Protein AF-A0A951X3K8-F1 (afdb_monomer_lite)

Foldseek 3Di:
DDDPPDDDDPPPCCCVVPNPVVVVVVVCVVVVVVLVVCCVVPNNVVSVVVVVVVVVVVVVVVVVVVCVVLVHDDPVSVVVD

Secondary structure (DSSP, 8-state):
--------PPP--HHHHH-HHHHHHHHHHHHHHHHHHHHHHHTHHHHHHHHHHHHHHHHHHHHHHHHHHHT-SSHHHHHH-

Structure (mmCIF, N/CA/C/O backbone):
data_AF-A0A951X3K8-F1
#
_entry.id   AF-A0A951X3K8-F1
#
loop_
_atom_site.group_PDB
_atom_site.id
_atom_site.type_symbol
_atom_site.label_atom_id
_atom_site.label_alt_id
_atom_site.label_comp_id
_atom_site.label_asym_id
_atom_site.label_entity_id
_atom_site.label_seq_id
_atom_site.pdbx_PDB_ins_code
_atom_site.Cartn_x
_atom_site.Cartn_y
_atom_site.Cartn_z
_atom_site.occupancy
_atom_site.B_iso_or_equiv
_atom_site.auth_seq_id
_atom_site.auth_comp_id
_atom_site.auth_asym_id
_atom_site.auth_atom_id
_atom_site.pdbx_PDB_model_num
ATOM 1 N N . MET A 1 1 ? 24.673 14.344 16.598 1.00 41.12 1 MET A N 1
ATOM 2 C CA . MET A 1 1 ? 24.408 13.921 15.207 1.00 41.12 1 MET A CA 1
ATOM 3 C C . MET A 1 1 ? 24.047 12.450 15.266 1.00 41.12 1 MET A C 1
ATOM 5 O O . MET A 1 1 ? 24.941 11.628 15.403 1.00 41.12 1 MET A O 1
ATOM 9 N N . SER A 1 2 ? 22.754 12.137 15.345 1.00 41.03 2 SER A N 1
ATOM 10 C CA . SER A 1 2 ? 22.297 10.752 15.484 1.00 41.03 2 SER A CA 1
ATOM 11 C C . SER A 1 2 ? 22.362 10.061 14.127 1.00 41.03 2 SER A C 1
ATOM 13 O O . SER A 1 2 ? 21.788 10.537 13.152 1.00 41.03 2 SER A O 1
ATOM 15 N N . ASP A 1 3 ? 23.114 8.971 14.099 1.00 46.97 3 ASP A N 1
ATOM 16 C CA . ASP A 1 3 ? 23.322 8.059 12.982 1.00 46.97 3 ASP A CA 1
ATOM 17 C C . ASP A 1 3 ? 21.982 7.431 12.548 1.00 46.97 3 ASP A C 1
ATOM 19 O O . ASP A 1 3 ? 21.466 6.515 13.189 1.00 46.97 3 ASP A O 1
ATOM 23 N N . ASN A 1 4 ? 21.374 7.980 11.491 1.00 54.25 4 ASN A N 1
ATOM 24 C CA . ASN A 1 4 ? 20.129 7.497 10.891 1.00 54.25 4 ASN A CA 1
ATOM 25 C C . ASN A 1 4 ? 20.428 6.327 9.941 1.00 54.25 4 ASN A C 1
ATOM 27 O O . ASN A 1 4 ? 20.300 6.451 8.722 1.00 54.25 4 ASN A O 1
ATOM 31 N N . ARG A 1 5 ? 20.868 5.190 10.489 1.00 51.53 5 ARG A N 1
ATOM 32 C CA . ARG A 1 5 ? 21.009 3.951 9.715 1.00 51.53 5 ARG A CA 1
ATOM 33 C C . ARG A 1 5 ? 19.623 3.408 9.384 1.00 51.53 5 ARG A C 1
ATOM 35 O O . ARG A 1 5 ? 19.038 2.676 10.177 1.00 51.53 5 ARG A O 1
ATOM 42 N N . GLN A 1 6 ? 19.102 3.757 8.208 1.00 51.22 6 GLN A N 1
ATOM 43 C CA . GLN A 1 6 ? 18.004 2.996 7.617 1.00 51.22 6 GLN A CA 1
ATOM 44 C C . GLN A 1 6 ? 18.479 1.544 7.450 1.00 51.22 6 GLN A C 1
ATOM 46 O O . GLN A 1 6 ? 19.533 1.324 6.846 1.00 51.22 6 GLN A O 1
ATOM 51 N N . PRO A 1 7 ? 17.772 0.550 8.013 1.00 52.34 7 PRO A N 1
ATOM 52 C CA . PRO A 1 7 ? 18.149 -0.841 7.833 1.00 52.34 7 PRO A CA 1
ATOM 53 C C . PRO A 1 7 ? 18.084 -1.176 6.343 1.00 52.34 7 PRO A C 1
ATOM 55 O O . PRO A 1 7 ? 17.059 -0.966 5.695 1.00 52.34 7 PRO A O 1
ATOM 58 N N . THR A 1 8 ? 19.185 -1.688 5.795 1.00 57.62 8 THR A N 1
ATOM 59 C CA . THR A 1 8 ? 19.209 -2.217 4.434 1.00 57.62 8 THR A CA 1
ATOM 60 C C . THR A 1 8 ? 18.328 -3.460 4.407 1.00 57.62 8 THR A C 1
ATOM 62 O O . THR A 1 8 ? 18.668 -4.503 4.970 1.00 57.62 8 THR A O 1
ATOM 65 N N . LEU A 1 9 ? 17.142 -3.332 3.813 1.00 56.03 9 LEU A N 1
ATOM 66 C CA . LEU A 1 9 ? 16.249 -4.467 3.631 1.00 56.03 9 LEU A CA 1
ATOM 67 C C . LEU A 1 9 ? 16.929 -5.498 2.710 1.00 56.03 9 LEU A C 1
ATOM 69 O O . LEU A 1 9 ? 17.623 -5.104 1.767 1.00 56.03 9 LEU A O 1
ATOM 73 N N . PRO A 1 10 ? 16.760 -6.808 2.968 1.00 64.62 10 PRO A N 1
ATOM 74 C CA . PRO A 1 10 ? 17.245 -7.842 2.064 1.00 64.62 10 PR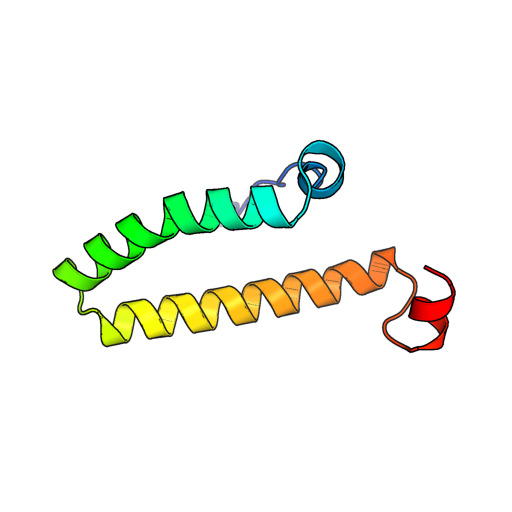O A CA 1
ATOM 75 C C . PRO A 1 10 ? 16.700 -7.636 0.641 1.00 64.62 10 PRO A C 1
ATOM 77 O O . PRO A 1 10 ? 15.599 -7.098 0.496 1.00 64.62 10 PRO A O 1
ATOM 80 N N . PRO A 1 11 ? 17.410 -8.109 -0.401 1.00 68.62 11 PRO A N 1
ATOM 81 C CA . PRO A 1 11 ? 16.911 -8.063 -1.772 1.00 68.62 11 PRO A CA 1
ATOM 82 C C . PRO A 1 11 ? 15.512 -8.687 -1.869 1.00 68.62 11 PRO A C 1
ATOM 84 O O . PRO A 1 11 ? 15.281 -9.778 -1.330 1.00 68.62 11 PRO A O 1
ATOM 87 N N . ASP A 1 12 ? 14.584 -8.013 -2.555 1.00 73.44 12 ASP A N 1
ATOM 88 C CA . ASP A 1 12 ? 13.214 -8.503 -2.734 1.00 73.44 12 ASP A CA 1
ATOM 89 C C . ASP A 1 12 ? 13.202 -9.729 -3.661 1.00 73.44 12 ASP A C 1
ATOM 91 O O . ASP A 1 12 ? 13.089 -9.642 -4.881 1.00 73.44 12 ASP A O 1
ATOM 95 N N . THR A 1 13 ? 13.340 -10.903 -3.049 1.00 82.81 13 THR A N 1
ATOM 96 C CA . THR A 1 13 ? 13.264 -12.214 -3.712 1.00 82.81 13 THR A CA 1
ATOM 97 C C . THR A 1 13 ? 11.895 -12.871 -3.532 1.00 82.81 13 THR A C 1
ATOM 99 O O . THR A 1 13 ? 11.669 -13.986 -4.008 1.00 82.81 13 THR A O 1
ATOM 102 N N . LEU A 1 14 ? 10.961 -12.207 -2.838 1.00 83.88 14 LEU A N 1
ATOM 103 C CA . LEU A 1 14 ? 9.654 -12.775 -2.502 1.00 83.88 14 LEU A CA 1
ATOM 104 C C . LEU A 1 14 ? 8.807 -12.987 -3.754 1.00 83.88 14 LEU A C 1
ATOM 106 O O . LEU A 1 14 ? 8.176 -14.035 -3.882 1.00 83.88 14 LEU A O 1
ATOM 110 N N . ASN A 1 15 ? 8.859 -12.055 -4.710 1.00 84.75 15 ASN A N 1
ATOM 111 C CA . ASN A 1 15 ? 8.137 -12.197 -5.976 1.00 84.75 15 ASN A CA 1
ATOM 112 C C . ASN A 1 15 ? 8.531 -13.484 -6.719 1.00 84.75 15 ASN A C 1
ATOM 114 O O . ASN A 1 15 ? 7.649 -14.196 -7.190 1.00 84.75 15 ASN A O 1
ATOM 118 N N . ALA A 1 16 ? 9.824 -13.824 -6.758 1.00 86.81 16 ALA A N 1
ATOM 119 C CA . ALA A 1 16 ? 10.317 -15.043 -7.403 1.00 86.81 16 ALA A CA 1
ATOM 120 C C . ALA A 1 16 ? 9.955 -16.327 -6.635 1.00 86.81 16 ALA A C 1
ATOM 122 O O . ALA A 1 16 ? 9.765 -17.377 -7.240 1.00 86.81 16 ALA A O 1
ATOM 123 N N . ARG A 1 17 ? 9.868 -16.262 -5.300 1.00 91.75 17 ARG A N 1
ATOM 124 C CA . ARG A 1 17 ? 9.654 -17.442 -4.444 1.00 91.75 17 ARG A CA 1
ATOM 125 C C . ARG A 1 17 ? 8.188 -17.805 -4.238 1.00 91.75 17 ARG A C 1
ATOM 127 O O . ARG A 1 17 ? 7.870 -18.987 -4.179 1.00 91.75 17 ARG A O 1
ATOM 134 N N . ILE A 1 18 ? 7.320 -16.810 -4.053 1.00 92.44 18 ILE A N 1
ATOM 135 C CA . ILE A 1 18 ? 5.908 -17.028 -3.693 1.00 92.44 18 ILE A CA 1
ATOM 136 C C . ILE A 1 18 ? 4.921 -16.372 -4.661 1.00 92.44 18 ILE A C 1
ATOM 138 O O . ILE A 1 18 ? 3.726 -16.645 -4.573 1.00 92.44 18 ILE A O 1
ATOM 142 N N . GLY A 1 19 ? 5.394 -15.542 -5.592 1.00 92.75 19 GLY A N 1
ATOM 143 C CA . GLY A 1 19 ? 4.547 -14.805 -6.525 1.00 92.75 19 GLY A CA 1
ATOM 144 C C . GLY A 1 19 ? 3.938 -13.534 -5.925 1.00 92.75 19 GLY A C 1
ATOM 145 O O . GLY A 1 19 ? 3.705 -13.413 -4.720 1.00 92.75 19 GLY A O 1
ATOM 146 N N . VAL A 1 20 ? 3.651 -12.570 -6.802 1.00 90.50 20 VAL A N 1
ATOM 147 C CA . VAL A 1 20 ? 3.144 -11.241 -6.419 1.00 90.50 20 VAL A CA 1
ATOM 148 C C . VAL A 1 20 ? 1.779 -11.294 -5.731 1.00 90.50 20 VAL A C 1
ATOM 150 O O . VAL A 1 20 ? 1.551 -10.541 -4.788 1.00 90.50 20 VAL A O 1
ATOM 153 N N . LEU A 1 21 ? 0.884 -12.195 -6.150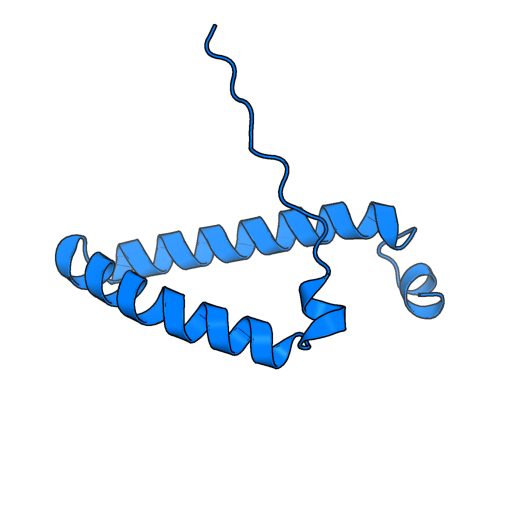 1.00 94.69 21 LEU A N 1
ATOM 154 C CA . LEU A 1 21 ? -0.472 -12.281 -5.598 1.00 94.69 21 LEU A CA 1
ATOM 155 C C . LEU A 1 21 ? -0.473 -12.814 -4.163 1.00 94.69 21 LEU A C 1
ATOM 157 O O . LEU A 1 21 ? -1.045 -12.174 -3.286 1.00 94.69 21 LEU A O 1
ATOM 161 N N . ASN A 1 22 ? 0.242 -13.914 -3.903 1.00 95.38 22 ASN A N 1
ATOM 162 C CA . ASN A 1 22 ? 0.353 -14.477 -2.553 1.00 95.38 22 ASN A CA 1
ATOM 163 C C . ASN A 1 22 ? 1.008 -13.481 -1.591 1.00 95.38 22 ASN A C 1
ATOM 165 O O . ASN A 1 22 ? 0.558 -13.325 -0.458 1.00 95.38 22 ASN A O 1
ATOM 169 N N . ARG A 1 23 ? 2.040 -12.755 -2.046 1.00 93.12 23 ARG A N 1
ATOM 170 C CA . ARG A 1 23 ? 2.653 -11.686 -1.248 1.00 93.12 23 ARG A CA 1
ATOM 171 C C . ARG A 1 23 ? 1.637 -10.597 -0.887 1.00 93.12 23 ARG A C 1
ATOM 173 O O . ARG A 1 23 ? 1.528 -10.236 0.281 1.00 93.12 23 ARG A O 1
ATOM 180 N N . ARG A 1 24 ? 0.875 -10.101 -1.869 1.00 93.75 24 ARG A N 1
ATOM 181 C CA . ARG A 1 24 ? -0.137 -9.051 -1.653 1.00 93.75 24 ARG A CA 1
ATOM 182 C C . ARG A 1 24 ? -1.277 -9.508 -0.753 1.00 93.75 24 ARG A C 1
ATOM 184 O O . ARG A 1 24 ? -1.753 -8.720 0.057 1.00 93.75 24 ARG A O 1
ATOM 191 N N . GLU A 1 25 ? -1.683 -10.768 -0.847 1.00 96.56 25 GLU A N 1
ATOM 192 C CA . GLU A 1 25 ? -2.674 -11.337 0.061 1.00 96.56 25 GLU A CA 1
ATOM 193 C C . GLU A 1 25 ? -2.167 -11.356 1.511 1.00 96.56 25 GLU A C 1
ATOM 195 O O . GLU A 1 25 ? -2.885 -10.926 2.415 1.00 96.56 25 GLU A O 1
ATOM 200 N N . VAL A 1 26 ? -0.928 -11.808 1.742 1.00 95.56 26 VAL A N 1
ATOM 201 C CA . VAL A 1 26 ? -0.316 -11.827 3.083 1.00 95.56 26 VAL A CA 1
ATOM 202 C C . VAL A 1 26 ? -0.223 -10.416 3.667 1.00 95.56 26 VAL A C 1
ATOM 204 O O . VAL A 1 26 ? -0.629 -10.202 4.809 1.00 95.56 26 VAL A O 1
ATOM 207 N N . GLU A 1 27 ? 0.256 -9.443 2.887 1.00 94.25 27 GLU A N 1
ATOM 208 C CA . GLU A 1 27 ? 0.326 -8.036 3.303 1.00 94.25 27 GLU A CA 1
ATOM 209 C C . GLU A 1 27 ? -1.056 -7.479 3.657 1.00 94.25 27 GLU A C 1
ATOM 211 O O . GLU A 1 27 ? -1.214 -6.854 4.703 1.00 94.25 27 GLU A O 1
ATOM 216 N N . ALA A 1 28 ? -2.073 -7.737 2.829 1.00 95.88 28 ALA A N 1
ATOM 217 C CA . ALA A 1 28 ? -3.432 -7.273 3.083 1.00 95.88 28 ALA A CA 1
ATOM 218 C C . ALA A 1 28 ? -4.021 -7.889 4.360 1.00 95.88 28 ALA A C 1
ATOM 220 O O . ALA A 1 28 ? -4.606 -7.171 5.170 1.00 95.88 28 ALA A O 1
ATOM 221 N N . ARG A 1 29 ? -3.824 -9.198 4.581 1.00 97.38 29 ARG A N 1
ATOM 222 C CA . ARG A 1 29 ? -4.274 -9.900 5.797 1.00 97.38 29 ARG A CA 1
ATOM 223 C C . ARG A 1 29 ? -3.599 -9.373 7.064 1.00 97.38 29 ARG A C 1
ATOM 225 O O . ARG A 1 29 ? -4.224 -9.382 8.119 1.00 97.38 29 ARG A O 1
ATOM 232 N N . LEU A 1 30 ? -2.349 -8.918 6.968 1.00 96.44 30 LEU A N 1
ATOM 233 C CA . LEU A 1 30 ? -1.626 -8.301 8.080 1.00 96.44 30 LEU A CA 1
ATOM 234 C C . LEU A 1 30 ? -2.064 -6.847 8.318 1.00 96.44 30 LEU A C 1
ATOM 236 O O . LEU A 1 30 ? -2.308 -6.453 9.456 1.00 96.44 30 LEU A O 1
ATOM 240 N N . LEU A 1 31 ? -2.144 -6.043 7.255 1.00 97.38 31 LEU A N 1
ATOM 241 C CA . LEU A 1 31 ? -2.386 -4.603 7.353 1.00 97.38 31 LEU A CA 1
ATOM 242 C C . LEU A 1 31 ? -3.842 -4.265 7.669 1.00 97.38 31 LEU A C 1
ATOM 244 O O . LEU A 1 31 ? -4.076 -3.325 8.422 1.00 97.38 31 LEU A O 1
ATOM 248 N N . ALA A 1 32 ? -4.814 -5.012 7.138 1.00 97.12 32 ALA A N 1
ATOM 249 C CA . ALA A 1 32 ? -6.235 -4.744 7.360 1.00 97.12 32 ALA A CA 1
ATOM 250 C C . ALA A 1 32 ? -6.618 -4.637 8.854 1.00 97.12 32 ALA A C 1
ATOM 252 O O . ALA A 1 32 ? -7.106 -3.576 9.246 1.00 97.12 32 ALA A O 1
ATOM 253 N N . PRO A 1 33 ? -6.336 -5.635 9.722 1.00 98.25 33 PRO A N 1
ATOM 254 C CA . PRO A 1 33 ? -6.684 -5.532 11.141 1.00 98.25 33 PRO A CA 1
ATOM 255 C C . PRO A 1 33 ? -5.930 -4.407 11.862 1.00 98.25 33 PRO A C 1
ATOM 257 O O . PRO A 1 33 ? -6.447 -3.829 12.816 1.00 98.25 33 PRO A O 1
ATOM 260 N N . LEU A 1 34 ? -4.724 -4.061 11.403 1.00 98.25 34 LEU A N 1
ATOM 261 C CA . LEU A 1 34 ? -3.937 -2.971 11.974 1.00 98.25 34 LEU A CA 1
ATOM 262 C C . LEU A 1 34 ? -4.557 -1.605 11.644 1.00 98.25 34 LEU A C 1
ATOM 264 O O . LEU A 1 34 ? -4.700 -0.760 12.523 1.00 98.25 34 LEU A O 1
ATOM 268 N N . ILE A 1 35 ? -4.969 -1.408 10.389 1.00 98.25 35 ILE A N 1
ATOM 269 C CA . ILE A 1 35 ? -5.661 -0.197 9.928 1.00 98.25 35 ILE A CA 1
ATOM 270 C C . ILE A 1 35 ? -7.005 -0.047 10.641 1.00 98.25 35 ILE A C 1
ATOM 272 O O . ILE A 1 35 ? -7.372 1.064 11.018 1.00 98.25 35 ILE A O 1
ATOM 276 N N . ASP A 1 36 ? -7.728 -1.146 10.856 1.00 98.38 36 ASP A N 1
ATOM 277 C CA . ASP A 1 36 ? -8.998 -1.126 11.579 1.00 98.38 36 ASP A CA 1
ATOM 278 C C . ASP A 1 36 ? -8.808 -0.735 13.050 1.00 98.38 36 ASP A C 1
ATOM 280 O O . ASP A 1 36 ? -9.510 0.154 13.532 1.00 98.38 36 ASP A O 1
ATOM 284 N N . ALA A 1 37 ? -7.821 -1.318 13.742 1.00 98.75 37 ALA A N 1
ATOM 285 C CA . ALA A 1 37 ? -7.502 -0.967 15.127 1.00 98.75 37 ALA A CA 1
ATOM 286 C C . ALA A 1 37 ? -7.071 0.503 15.267 1.00 98.75 37 ALA A C 1
ATOM 288 O O . ALA A 1 37 ? -7.566 1.220 16.135 1.00 98.75 37 ALA A O 1
ATOM 289 N N . LEU A 1 38 ? -6.198 0.980 14.376 1.00 98.69 38 LEU A N 1
ATOM 290 C CA . LEU A 1 38 ? -5.773 2.381 14.355 1.00 98.69 38 LEU A CA 1
ATOM 291 C C . LEU A 1 38 ? -6.933 3.321 14.016 1.00 98.69 38 LEU A C 1
ATOM 293 O O . LEU A 1 38 ? -7.053 4.388 14.607 1.00 98.69 38 LEU A O 1
ATOM 297 N N . GLY A 1 39 ? -7.800 2.931 13.081 1.00 98.62 39 GLY A N 1
ATOM 298 C CA . GLY A 1 39 ? -8.974 3.710 12.705 1.00 98.62 39 GLY A CA 1
ATOM 299 C C . GLY A 1 39 ? -10.004 3.821 13.829 1.00 98.62 39 GLY A C 1
ATOM 300 O O . GLY A 1 39 ? -10.665 4.852 13.932 1.00 98.62 39 GLY A O 1
ATOM 301 N N . ALA A 1 40 ? -10.125 2.794 14.673 1.00 98.56 40 ALA A N 1
ATOM 302 C CA . ALA A 1 40 ? -10.976 2.830 15.858 1.00 98.56 40 ALA A CA 1
ATOM 303 C C . ALA A 1 40 ? -10.449 3.809 16.921 1.00 98.56 40 ALA A C 1
ATOM 305 O O . ALA A 1 40 ? -11.242 4.547 17.498 1.00 98.56 40 ALA A O 1
ATOM 306 N N . GLU A 1 41 ? -9.132 3.849 17.142 1.00 98.69 41 GLU A N 1
ATOM 307 C CA . GLU A 1 41 ? -8.506 4.696 18.169 1.00 98.69 41 GLU A CA 1
ATOM 308 C C . GLU A 1 41 ? -8.329 6.157 17.717 1.00 98.69 41 GLU A C 1
ATOM 310 O O . GLU A 1 41 ? -8.581 7.091 18.474 1.00 98.69 41 GLU A O 1
ATOM 315 N N . PHE A 1 42 ? -7.908 6.375 16.469 1.00 98.25 42 PHE A N 1
ATOM 316 C CA . PHE A 1 42 ? -7.451 7.685 15.982 1.00 98.25 42 PHE A CA 1
ATOM 317 C C . PHE A 1 42 ? -8.360 8.310 14.915 1.00 98.25 42 PHE A C 1
ATOM 319 O O . PHE A 1 42 ? -8.056 9.384 14.394 1.00 98.25 42 PHE A O 1
ATOM 326 N N . GLY A 1 43 ? -9.477 7.658 14.586 1.00 98.38 43 GLY A N 1
ATOM 327 C CA . GLY A 1 43 ? -10.415 8.097 13.557 1.00 98.38 43 GLY A CA 1
ATOM 328 C C . GLY A 1 43 ? -10.100 7.505 12.182 1.00 98.38 43 GLY A C 1
ATOM 329 O O . GLY A 1 43 ? -9.041 7.724 11.590 1.00 98.38 43 GLY A O 1
ATOM 330 N N . ARG A 1 44 ? -11.066 6.758 11.639 1.00 97.62 44 ARG A N 1
ATOM 331 C CA . ARG A 1 44 ? -10.873 5.949 10.428 1.00 97.62 44 ARG A CA 1
ATOM 332 C C . ARG A 1 44 ? -10.519 6.763 9.190 1.00 97.62 44 ARG A C 1
ATOM 334 O O . ARG A 1 44 ? -9.639 6.351 8.444 1.00 97.62 44 ARG A O 1
ATOM 341 N N . GLU A 1 45 ? -11.189 7.887 8.963 1.00 98.38 45 GLU A N 1
ATOM 342 C CA . GLU A 1 45 ? -11.000 8.705 7.757 1.00 98.38 45 GLU A CA 1
ATOM 343 C C . GLU A 1 45 ? -9.551 9.179 7.632 1.00 98.38 45 GLU A C 1
ATOM 345 O O . GLU A 1 45 ? -8.901 8.918 6.617 1.00 98.38 45 GLU A O 1
ATOM 350 N N . ARG A 1 46 ? -9.013 9.775 8.704 1.00 98.31 46 ARG A N 1
ATOM 351 C CA . ARG A 1 46 ? -7.638 10.277 8.716 1.00 98.31 46 ARG A CA 1
ATOM 352 C C . ARG A 1 46 ? -6.612 9.152 8.612 1.00 98.31 46 ARG A C 1
ATOM 354 O O . ARG A 1 46 ? -5.627 9.290 7.892 1.00 98.31 46 ARG A O 1
ATOM 361 N N . VAL A 1 47 ? -6.840 8.027 9.291 1.00 98.62 47 VAL A N 1
ATOM 362 C CA . VAL A 1 47 ? -5.950 6.857 9.206 1.00 98.62 47 VAL A CA 1
ATOM 363 C C . VAL A 1 47 ? -5.904 6.303 7.781 1.00 98.62 47 VAL A C 1
ATOM 365 O O . VAL A 1 47 ? -4.820 6.079 7.244 1.00 98.62 47 VAL A O 1
ATOM 368 N N . VAL A 1 48 ? -7.059 6.120 7.138 1.00 98.19 48 VAL A N 1
ATOM 369 C CA . VAL A 1 48 ? -7.140 5.601 5.764 1.00 98.19 48 VAL A CA 1
ATOM 370 C C . VAL A 1 48 ? -6.477 6.551 4.764 1.00 98.19 48 VAL A C 1
ATOM 372 O O . VAL A 1 48 ? -5.793 6.084 3.852 1.00 98.19 48 VAL A O 1
ATOM 375 N N . GLU A 1 49 ? -6.646 7.862 4.930 1.00 98.5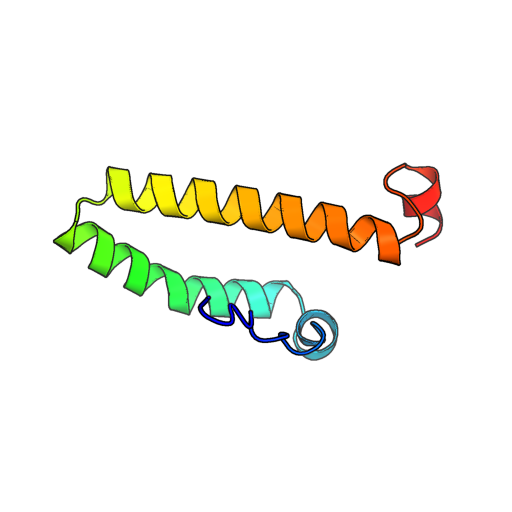6 49 GLU A N 1
ATOM 376 C CA . GLU A 1 49 ? -5.982 8.875 4.103 1.00 98.56 49 GLU A CA 1
ATOM 377 C C . GLU A 1 49 ? -4.452 8.762 4.191 1.00 98.56 49 GLU A C 1
ATOM 379 O O . GLU A 1 49 ? -3.791 8.589 3.166 1.00 98.56 49 GLU A O 1
ATOM 384 N N . ILE A 1 50 ? -3.894 8.740 5.406 1.00 98.44 50 ILE A N 1
ATOM 385 C CA . ILE A 1 50 ? -2.442 8.620 5.626 1.00 98.44 50 ILE A CA 1
ATOM 386 C C . ILE A 1 50 ? -1.895 7.322 5.023 1.00 98.44 50 ILE A C 1
ATOM 388 O O . ILE A 1 50 ? -0.845 7.319 4.371 1.00 98.44 50 ILE A O 1
ATOM 392 N N . VAL A 1 51 ? -2.591 6.203 5.236 1.00 97.94 51 VAL A N 1
ATOM 393 C CA . VAL A 1 51 ? -2.179 4.897 4.703 1.00 97.94 51 VAL A CA 1
ATOM 394 C C . VAL A 1 51 ? -2.155 4.928 3.176 1.00 97.94 51 VAL A C 1
ATOM 396 O O . VAL A 1 51 ? -1.181 4.477 2.571 1.00 97.94 51 VAL A O 1
ATOM 399 N N . ARG A 1 52 ? -3.184 5.502 2.544 1.00 97.69 52 ARG A N 1
ATOM 400 C CA . ARG A 1 52 ? -3.253 5.664 1.086 1.00 97.69 52 ARG A CA 1
ATOM 401 C C . ARG A 1 52 ? -2.075 6.475 0.557 1.00 97.69 52 ARG A C 1
ATOM 403 O O . ARG A 1 52 ? -1.396 6.013 -0.357 1.00 97.69 52 ARG A O 1
ATOM 410 N N . GLU A 1 53 ? -1.840 7.661 1.111 1.00 98.31 53 GLU A N 1
ATOM 411 C CA . GLU A 1 53 ? -0.744 8.543 0.691 1.00 98.31 53 GLU A CA 1
ATOM 412 C C . GLU A 1 53 ? 0.613 7.849 0.833 1.00 98.31 53 GLU A C 1
ATOM 414 O O . GLU A 1 53 ? 1.449 7.896 -0.070 1.00 98.31 53 GLU A O 1
ATOM 419 N N . THR A 1 54 ? 0.801 7.128 1.938 1.00 97.56 54 THR A N 1
ATOM 420 C CA . THR A 1 54 ? 2.025 6.374 2.212 1.00 97.56 54 THR A CA 1
ATOM 421 C C . THR A 1 54 ? 2.245 5.261 1.188 1.00 97.56 54 THR A C 1
ATOM 423 O O . THR A 1 54 ? 3.345 5.149 0.652 1.00 97.56 54 THR A O 1
ATOM 426 N N . ILE A 1 55 ? 1.216 4.466 0.872 1.00 95.25 55 ILE A N 1
ATOM 427 C CA . ILE A 1 55 ? 1.307 3.392 -0.131 1.00 95.25 55 ILE A CA 1
ATOM 428 C C . ILE A 1 55 ? 1.626 3.964 -1.518 1.00 95.25 55 ILE A C 1
ATOM 430 O O . ILE A 1 55 ? 2.488 3.422 -2.208 1.00 95.25 55 ILE A O 1
ATOM 434 N N . ILE A 1 56 ? 0.970 5.060 -1.919 1.00 96.88 56 ILE A N 1
ATOM 435 C CA . ILE A 1 56 ? 1.223 5.7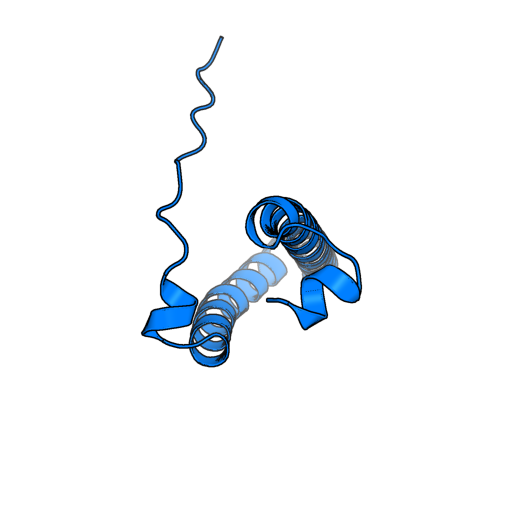22 -3.210 1.00 96.88 56 ILE A CA 1
ATOM 436 C C . ILE A 1 56 ? 2.674 6.192 -3.294 1.00 96.88 56 ILE A C 1
ATOM 438 O O . ILE A 1 56 ? 3.357 5.897 -4.275 1.00 96.88 56 ILE A O 1
ATOM 442 N N . ARG A 1 57 ? 3.160 6.876 -2.255 1.00 97.12 57 ARG A N 1
ATOM 443 C CA . ARG A 1 57 ? 4.536 7.371 -2.203 1.00 97.12 57 ARG A CA 1
ATOM 444 C C . ARG A 1 57 ? 5.549 6.227 -2.286 1.00 97.12 57 ARG A C 1
ATOM 446 O O . ARG A 1 57 ? 6.461 6.293 -3.101 1.00 97.12 57 ARG A O 1
ATOM 453 N N . ILE A 1 58 ? 5.356 5.156 -1.512 1.00 93.31 58 ILE A N 1
ATOM 454 C CA . ILE A 1 58 ? 6.226 3.969 -1.563 1.00 93.31 58 ILE A CA 1
ATOM 455 C C . ILE A 1 58 ? 6.235 3.365 -2.973 1.00 93.31 58 ILE A C 1
ATOM 457 O O . ILE A 1 58 ? 7.299 3.032 -3.485 1.00 93.31 58 ILE A O 1
ATOM 461 N N . ALA A 1 59 ? 5.073 3.244 -3.622 1.00 89.62 59 ALA A N 1
ATOM 462 C CA . ALA A 1 59 ? 4.989 2.694 -4.973 1.00 89.62 59 ALA A CA 1
ATOM 463 C C . ALA A 1 59 ? 5.746 3.554 -6.000 1.00 89.62 59 ALA A C 1
ATOM 465 O O . ALA A 1 59 ? 6.423 3.011 -6.871 1.00 89.62 59 ALA A O 1
ATOM 466 N N . GLN A 1 60 ? 5.668 4.882 -5.885 1.00 91.31 60 GLN A N 1
ATOM 467 C CA . GLN A 1 60 ? 6.413 5.811 -6.739 1.00 91.31 60 GLN A CA 1
ATOM 468 C C . GLN A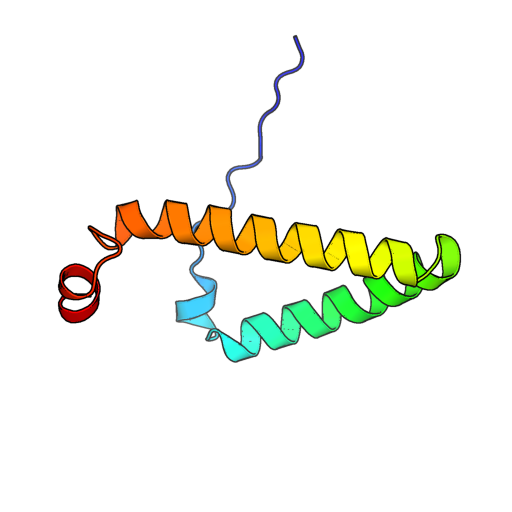 1 60 ? 7.926 5.717 -6.503 1.00 91.31 60 GLN A C 1
ATOM 470 O O . GLN A 1 60 ? 8.684 5.611 -7.463 1.00 91.31 60 GLN A O 1
ATOM 475 N N . GLU A 1 61 ? 8.364 5.705 -5.240 1.00 90.25 61 GLU A N 1
ATOM 476 C CA . GLU A 1 61 ? 9.777 5.567 -4.862 1.00 90.25 61 GLU A CA 1
ATOM 477 C C . GLU A 1 61 ? 10.365 4.241 -5.367 1.00 90.25 61 GLU A C 1
ATOM 479 O O . GLU A 1 61 ? 11.435 4.222 -5.974 1.00 90.25 61 GLU A O 1
ATOM 484 N N . GLN A 1 62 ? 9.642 3.134 -5.178 1.00 85.56 62 GLN A N 1
ATOM 485 C CA . GLN A 1 62 ? 10.052 1.813 -5.658 1.00 85.56 62 GLN A CA 1
ATOM 486 C C . GLN A 1 62 ? 10.054 1.731 -7.187 1.00 85.56 62 GLN A C 1
ATOM 488 O O . GLN A 1 62 ? 10.973 1.160 -7.767 1.00 85.56 62 GLN A O 1
ATOM 493 N N . GLY A 1 63 ? 9.055 2.319 -7.851 1.00 85.81 63 GLY A N 1
ATOM 494 C CA . GLY A 1 63 ? 9.005 2.393 -9.310 1.00 85.81 63 GLY A CA 1
ATOM 495 C C . GLY A 1 63 ? 10.187 3.171 -9.886 1.00 85.81 63 GLY A C 1
ATOM 496 O O . GLY A 1 63 ? 10.807 2.711 -10.837 1.00 85.81 63 GLY A O 1
ATOM 497 N N . ALA A 1 64 ? 10.551 4.302 -9.274 1.00 86.50 64 ALA A N 1
ATOM 498 C CA . ALA A 1 64 ? 11.716 5.086 -9.677 1.00 86.50 64 ALA A CA 1
ATOM 499 C C . ALA A 1 64 ? 13.030 4.304 -9.500 1.00 86.50 64 ALA A C 1
ATOM 501 O O . ALA A 1 64 ? 13.868 4.315 -10.393 1.00 86.50 64 ALA A O 1
ATOM 502 N N . GLN A 1 65 ? 13.188 3.570 -8.394 1.00 84.19 65 GLN A N 1
ATOM 503 C CA . GLN A 1 65 ? 14.355 2.703 -8.174 1.00 84.19 65 GLN A CA 1
ATOM 504 C C . GLN A 1 65 ? 14.425 1.542 -9.176 1.00 84.19 65 GLN A C 1
ATOM 506 O O . GLN A 1 65 ? 15.513 1.111 -9.552 1.00 84.19 65 GLN A O 1
ATOM 511 N N . LEU A 1 66 ? 13.274 1.037 -9.631 1.00 82.38 66 LEU A N 1
ATOM 512 C CA . LEU A 1 66 ? 13.212 -0.062 -10.593 1.00 82.38 66 LEU A CA 1
ATOM 513 C C . LEU A 1 66 ? 13.747 0.338 -11.977 1.00 82.38 66 LEU A C 1
ATOM 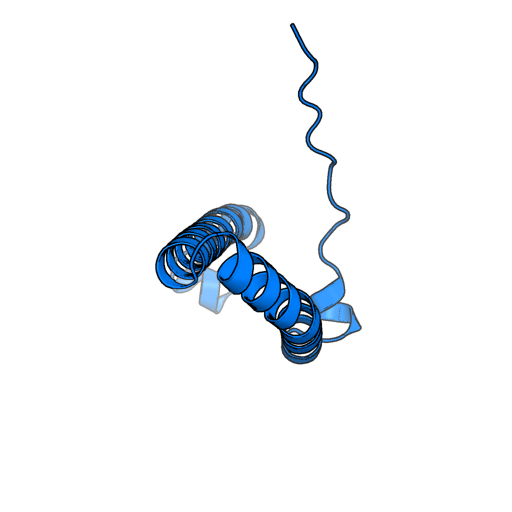515 O O . LEU A 1 66 ? 14.324 -0.507 -12.659 1.00 82.38 66 LEU A O 1
ATOM 519 N N . VAL A 1 67 ? 13.612 1.611 -12.368 1.00 83.38 67 VAL A N 1
ATOM 520 C CA . VAL A 1 67 ? 14.132 2.144 -13.643 1.00 83.38 67 VAL A CA 1
ATOM 521 C C . VAL A 1 67 ? 15.628 1.873 -13.797 1.00 83.38 67 VAL A C 1
ATOM 523 O O . VAL A 1 67 ? 16.060 1.434 -14.859 1.00 83.38 67 VAL A O 1
ATOM 526 N N . GLU A 1 68 ? 16.399 2.042 -12.720 1.00 78.81 68 GLU A N 1
ATOM 527 C CA . GLU A 1 68 ? 17.848 1.788 -12.702 1.00 78.81 68 GLU A CA 1
ATOM 528 C C . GLU A 1 68 ? 18.190 0.323 -13.005 1.00 78.81 68 GLU A C 1
ATOM 530 O O . GLU A 1 68 ? 19.237 0.021 -13.570 1.00 78.81 68 GLU A O 1
ATOM 535 N N . THR A 1 69 ? 17.296 -0.602 -12.648 1.00 75.00 69 THR A N 1
ATOM 536 C CA . THR A 1 69 ? 17.494 -2.041 -12.876 1.00 75.00 69 THR A CA 1
ATOM 537 C C . THR A 1 69 ? 16.966 -2.484 -14.243 1.00 75.00 69 THR A C 1
ATOM 539 O O . THR A 1 69 ? 17.519 -3.401 -14.842 1.00 75.00 69 THR A O 1
ATOM 542 N N . MET A 1 70 ? 15.912 -1.833 -14.745 1.00 77.19 70 MET A N 1
ATOM 543 C CA . MET A 1 70 ? 15.266 -2.148 -16.029 1.00 77.19 70 MET A CA 1
ATOM 544 C C . MET A 1 70 ? 15.914 -1.442 -17.233 1.00 77.19 70 MET A C 1
ATOM 546 O O . MET A 1 70 ? 15.568 -1.737 -18.372 1.00 77.19 70 MET A O 1
ATOM 550 N N . GLY A 1 71 ? 16.844 -0.508 -17.005 1.00 79.25 71 GLY A N 1
ATOM 551 C CA . GLY A 1 71 ? 17.554 0.211 -18.069 1.00 79.25 71 GLY A CA 1
ATOM 552 C C . GLY A 1 71 ? 16.754 1.340 -18.731 1.00 79.25 71 GLY A C 1
ATOM 553 O O . GLY A 1 71 ? 17.206 1.899 -19.727 1.00 79.25 71 GLY A O 1
ATOM 554 N N . GLY A 1 72 ? 15.584 1.693 -18.190 1.00 82.50 72 GLY A N 1
ATOM 555 C CA . GLY A 1 72 ? 14.727 2.763 -18.700 1.00 82.50 72 GLY A CA 1
ATOM 556 C C . GLY A 1 72 ? 13.280 2.656 -18.212 1.00 82.50 72 GLY A C 1
ATOM 557 O O . GLY A 1 72 ? 12.900 1.698 -17.540 1.00 82.50 72 GLY A O 1
ATOM 558 N N . ASN A 1 73 ? 12.468 3.668 -18.526 1.00 83.75 73 ASN A N 1
ATOM 559 C CA . ASN A 1 73 ? 11.040 3.739 -18.180 1.00 83.75 73 ASN A CA 1
ATOM 560 C C . ASN A 1 73 ? 10.136 4.000 -19.398 1.00 83.75 73 ASN A C 1
ATOM 562 O O . ASN A 1 73 ? 8.984 4.407 -19.243 1.00 83.75 73 ASN A O 1
ATOM 566 N N . ASP A 1 74 ? 10.665 3.787 -20.601 1.00 86.44 74 ASP A N 1
ATOM 567 C CA . ASP A 1 74 ? 9.950 3.946 -21.860 1.00 86.44 74 ASP A CA 1
ATOM 568 C C . ASP A 1 74 ? 9.490 2.594 -22.438 1.00 86.44 74 ASP A C 1
ATOM 570 O O . ASP A 1 74 ? 9.774 1.514 -21.912 1.00 86.44 74 ASP A O 1
ATOM 574 N N . LEU A 1 75 ? 8.732 2.654 -23.537 1.00 86.75 75 LEU A N 1
ATOM 575 C CA . LEU A 1 75 ? 8.219 1.457 -24.208 1.00 86.75 75 LEU A CA 1
ATOM 576 C C . LEU A 1 75 ? 9.332 0.584 -24.803 1.00 86.75 75 LEU A C 1
ATOM 578 O O . LEU A 1 75 ? 9.124 -0.617 -24.964 1.00 86.75 75 LEU A O 1
ATOM 582 N N . ALA A 1 76 ? 10.484 1.167 -25.143 1.00 86.75 76 ALA A N 1
ATOM 583 C CA . ALA A 1 76 ? 11.598 0.417 -25.706 1.00 86.75 76 ALA A CA 1
ATOM 584 C C . ALA A 1 76 ? 12.265 -0.438 -24.621 1.00 86.75 76 ALA A C 1
ATOM 586 O O . ALA A 1 76 ? 12.448 -1.636 -24.832 1.00 86.75 76 ALA A O 1
ATOM 587 N N . ALA A 1 77 ? 12.523 0.146 -23.448 1.00 83.62 77 ALA A N 1
ATOM 588 C CA . ALA A 1 77 ? 13.021 -0.560 -22.272 1.00 83.62 77 ALA A CA 1
ATOM 589 C C . ALA A 1 77 ? 12.069 -1.696 -21.868 1.00 83.62 77 ALA A C 1
ATOM 591 O O . ALA A 1 77 ? 12.506 -2.832 -21.692 1.00 83.62 77 ALA A O 1
ATOM 592 N N . PHE A 1 78 ? 10.759 -1.424 -21.835 1.00 81.75 78 PHE A N 1
ATOM 593 C CA . PHE A 1 78 ? 9.743 -2.432 -21.520 1.00 81.75 78 PHE A CA 1
ATOM 594 C C . PHE A 1 78 ? 9.683 -3.589 -22.532 1.00 81.75 78 PHE A C 1
ATOM 596 O O . PHE A 1 78 ? 9.489 -4.738 -22.151 1.00 81.75 78 PHE A O 1
ATOM 603 N N . ALA A 1 79 ? 9.849 -3.322 -23.830 1.00 85.81 79 ALA A N 1
ATOM 604 C CA . ALA A 1 79 ? 9.851 -4.380 -24.843 1.00 85.81 79 ALA A CA 1
ATOM 605 C C . ALA A 1 79 ? 11.085 -5.300 -24.754 1.00 85.81 79 ALA A C 1
ATOM 607 O O . ALA A 1 79 ? 11.055 -6.409 -25.287 1.00 85.81 79 ALA A O 1
ATOM 608 N N . SER A 1 80 ? 12.163 -4.831 -24.118 1.00 78.94 80 SER A N 1
ATOM 609 C CA . SER A 1 80 ? 13.434 -5.553 -23.973 1.00 78.94 80 SER A CA 1
ATOM 610 C C . SER A 1 80 ? 13.641 -6.256 -22.624 1.00 78.94 80 SER A C 1
ATOM 612 O O . SER A 1 80 ? 14.641 -6.960 -22.481 1.00 78.94 80 SER A O 1
ATOM 614 N N . SER A 1 81 ? 12.742 -6.048 -21.655 1.00 68.38 81 SER A N 1
ATOM 615 C CA . SER A 1 81 ? 12.834 -6.549 -20.270 1.00 68.38 81 SER A CA 1
ATOM 616 C C . SER A 1 81 ? 12.230 -7.933 -20.049 1.00 68.38 81 SER A C 1
ATOM 618 O O . SER A 1 81 ? 11.209 -8.234 -20.708 1.00 68.38 81 SER A O 1
#

Radius of gyration: 16.84 Å; chains: 1; bounding box: 35×31×44 Å

Sequence (81 aa):
MSDNRQPTLPPDTLNARIGVLNRREVEARLLAPLIDALGAEFGRERVVEIVRETIIRIAQEQGAQLVETMGGNDLAAFASS

pLDDT: mean 86.06, std 15.12, range [41.03, 98.75]